Protein AF-A0A6N9P3G8-F1 (afdb_monomer_lite)

Foldseek 3Di:
DFFDADPVDDQVRDDADPVQWALAAPDQQFRWTWGDDDDGPVQPQFPTWTWTWDFALPVGIWIWIWTHHPNDIDTTTDDDQLVVVCVSVVVSLVDPHRNYDPVNNVVRVVRSVSNNVCRVCVVVVCVVLVPDDPVVNVVVVVVVVD

pLDDT: mean 91.04, std 8.67, range [47.94, 98.38]

Radius of gyration: 18.48 Å; chains: 1; bounding box: 42×39×52 Å

Structure (mmCIF, N/CA/C/O backbone):
data_AF-A0A6N9P3G8-F1
#
_entry.id   AF-A0A6N9P3G8-F1
#
loop_
_atom_site.group_PDB
_atom_site.id
_atom_site.type_symbol
_atom_site.label_atom_id
_atom_site.label_alt_id
_atom_site.label_comp_id
_atom_site.label_asym_id
_atom_site.label_entity_id
_atom_site.label_seq_id
_atom_site.pdbx_PDB_ins_code
_atom_site.Cartn_x
_atom_site.Cartn_y
_atom_site.Cartn_z
_atom_site.occupancy
_atom_site.B_iso_or_equiv
_atom_site.auth_seq_id
_atom_site.auth_comp_id
_atom_site.auth_asym_id
_atom_site.auth_atom_id
_atom_site.pdbx_PDB_model_num
ATOM 1 N N . MET A 1 1 ? 8.434 1.345 7.491 1.00 93.88 1 MET A N 1
ATOM 2 C CA . MET A 1 1 ? 7.351 2.177 6.905 1.00 93.88 1 MET A CA 1
ATOM 3 C C . MET A 1 1 ? 6.891 3.189 7.943 1.00 93.88 1 MET A C 1
ATOM 5 O O . MET A 1 1 ? 6.493 2.781 9.029 1.00 93.88 1 MET A O 1
ATOM 9 N N . ARG A 1 2 ? 6.963 4.487 7.646 1.00 95.81 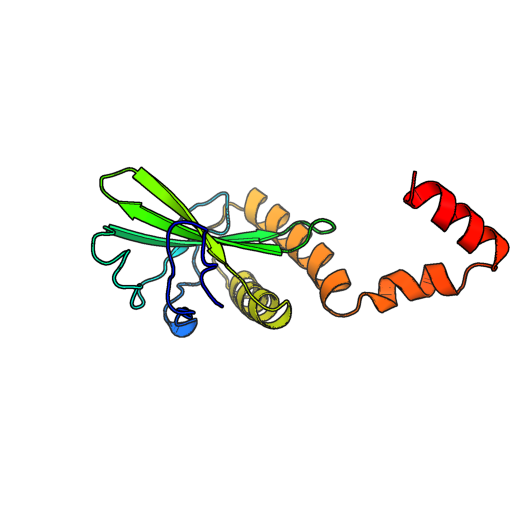2 ARG A N 1
ATOM 10 C CA . ARG A 1 2 ? 6.879 5.566 8.642 1.00 95.81 2 ARG A CA 1
ATOM 11 C C . ARG A 1 2 ? 5.798 6.581 8.296 1.00 95.81 2 ARG A C 1
ATOM 13 O O . ARG A 1 2 ? 5.634 6.920 7.128 1.00 95.81 2 ARG A O 1
ATOM 20 N N . ILE A 1 3 ? 5.078 7.088 9.292 1.00 94.00 3 ILE A N 1
ATOM 21 C CA . ILE A 1 3 ? 4.102 8.167 9.074 1.00 94.00 3 ILE A CA 1
ATOM 22 C C . ILE A 1 3 ? 4.852 9.480 8.822 1.00 94.00 3 ILE A C 1
ATOM 24 O O . ILE A 1 3 ? 5.773 9.830 9.559 1.00 94.00 3 ILE A O 1
ATOM 28 N N . VAL A 1 4 ? 4.454 10.211 7.780 1.00 93.12 4 VAL A N 1
ATOM 29 C CA . VAL A 1 4 ? 5.039 11.512 7.443 1.00 93.12 4 VAL A CA 1
ATOM 30 C C . VAL A 1 4 ? 4.482 12.587 8.371 1.00 93.12 4 VAL A C 1
ATOM 32 O O . VAL A 1 4 ? 3.265 12.740 8.512 1.00 93.12 4 VAL A O 1
ATOM 35 N N . ASN A 1 5 ? 5.381 13.356 8.981 1.00 90.25 5 ASN A N 1
ATOM 36 C CA . ASN A 1 5 ? 5.016 14.533 9.760 1.00 90.25 5 ASN A CA 1
ATOM 37 C C . ASN A 1 5 ? 4.372 15.599 8.869 1.00 90.25 5 ASN A C 1
ATOM 39 O O . ASN A 1 5 ? 4.679 15.732 7.687 1.00 90.25 5 ASN A O 1
ATOM 43 N N . SER A 1 6 ? 3.503 16.409 9.457 1.00 85.75 6 SER A N 1
ATOM 44 C CA . SER A 1 6 ? 2.921 17.575 8.794 1.00 85.75 6 SER A CA 1
ATOM 45 C C . SER A 1 6 ? 3.336 18.856 9.510 1.00 85.75 6 SER A C 1
ATOM 47 O O . SER A 1 6 ? 3.920 18.816 10.588 1.00 85.75 6 SER A O 1
ATOM 49 N N . LEU A 1 7 ? 2.979 20.010 8.943 1.00 86.06 7 LEU A N 1
ATOM 50 C CA . LEU A 1 7 ? 3.210 21.309 9.587 1.00 86.06 7 LEU A CA 1
ATOM 51 C C . LEU A 1 7 ? 2.492 21.460 10.940 1.00 86.06 7 LEU A C 1
ATOM 53 O O . LEU A 1 7 ? 2.828 22.357 11.704 1.00 86.06 7 LEU A O 1
ATOM 57 N N . VAL A 1 8 ? 1.488 20.620 11.215 1.00 85.44 8 VAL A N 1
ATOM 58 C CA . VAL A 1 8 ? 0.604 20.734 12.387 1.00 85.44 8 VAL A CA 1
ATOM 59 C C . VAL A 1 8 ? 0.656 19.524 13.319 1.00 85.44 8 VAL A C 1
ATOM 61 O O . VAL A 1 8 ? 0.161 19.602 14.437 1.00 85.44 8 VAL A O 1
ATOM 64 N N . GLU A 1 9 ? 1.242 18.410 12.880 1.00 87.88 9 GLU A N 1
ATOM 65 C CA . GLU A 1 9 ? 1.320 17.165 13.647 1.00 87.88 9 GLU A CA 1
ATOM 66 C C . GLU A 1 9 ? 2.670 16.489 13.416 1.00 87.88 9 GLU A C 1
ATOM 68 O O . GLU A 1 9 ? 3.038 16.193 12.274 1.00 87.88 9 GLU A O 1
ATOM 73 N N . ASP A 1 10 ? 3.367 16.226 14.517 1.00 90.56 10 ASP A N 1
ATOM 74 C CA . ASP A 1 10 ? 4.592 15.439 14.577 1.00 90.56 10 ASP A CA 1
ATOM 75 C C . ASP A 1 10 ? 4.272 14.073 15.191 1.00 90.56 10 ASP A C 1
ATOM 77 O O . ASP A 1 10 ? 3.715 13.994 16.287 1.00 90.56 10 ASP A O 1
ATOM 81 N N . PHE A 1 11 ? 4.610 13.004 14.474 1.00 90.38 11 PHE A N 1
ATOM 82 C CA . PHE A 1 11 ? 4.415 11.621 14.897 1.00 90.38 11 PHE A CA 1
ATOM 83 C C . PHE A 1 11 ? 5.687 11.002 15.489 1.00 90.38 11 PHE A C 1
ATOM 85 O O . PHE A 1 11 ? 5.748 9.790 15.666 1.00 90.38 11 PHE A O 1
ATOM 92 N N . GLY A 1 12 ? 6.728 11.795 15.758 1.00 88.31 12 GLY A N 1
ATOM 93 C CA . GLY A 1 12 ? 7.963 11.339 16.398 1.00 88.31 12 GLY A CA 1
ATOM 94 C C . GLY A 1 12 ? 8.728 10.296 15.583 1.00 88.31 12 GLY A C 1
ATOM 95 O O . GLY A 1 12 ? 9.476 9.502 16.142 1.00 88.31 12 GLY A O 1
ATOM 96 N N . GLY A 1 13 ? 8.505 10.255 14.266 1.00 88.44 13 GLY A N 1
ATOM 97 C CA . GLY A 1 13 ? 9.067 9.226 13.397 1.00 88.44 13 GLY A CA 1
ATOM 98 C C . GLY A 1 13 ? 8.458 7.835 13.594 1.00 88.44 13 GLY A C 1
ATOM 99 O O . GLY A 1 13 ? 9.140 6.856 13.317 1.00 88.44 13 GLY A O 1
ATOM 100 N N . PHE A 1 14 ? 7.203 7.747 14.048 1.00 92.88 14 PHE A N 1
ATOM 101 C CA . PHE A 1 14 ? 6.496 6.486 14.270 1.00 92.88 14 PHE A CA 1
ATOM 102 C C . PHE A 1 14 ? 6.577 5.534 13.065 1.00 92.88 14 PHE A C 1
ATOM 104 O O . PHE A 1 14 ? 6.098 5.848 11.966 1.00 92.88 14 PHE A O 1
ATOM 111 N N . GLU A 1 15 ? 7.140 4.350 13.302 1.00 94.38 15 GLU A N 1
ATOM 112 C CA . GLU A 1 15 ? 7.214 3.255 12.340 1.00 94.38 15 GLU A CA 1
ATOM 113 C C . GLU A 1 15 ? 6.103 2.239 12.605 1.00 94.38 15 GLU A C 1
ATOM 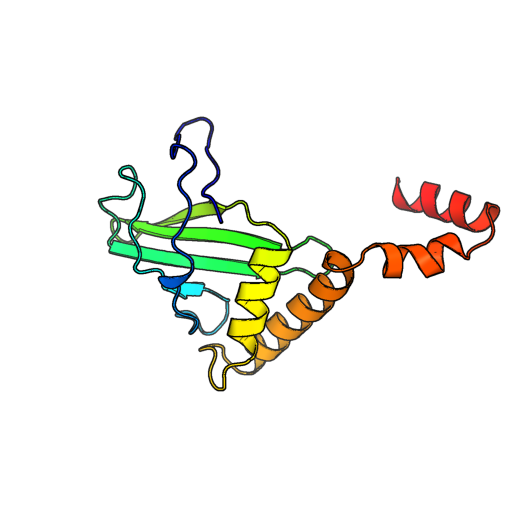115 O O . GLU A 1 15 ? 5.874 1.830 13.743 1.00 94.38 15 GLU A O 1
ATOM 120 N N . LEU A 1 16 ? 5.408 1.823 11.546 1.00 94.12 16 LEU A N 1
ATOM 121 C CA . LEU A 1 16 ? 4.422 0.753 11.651 1.00 94.12 16 LEU A CA 1
ATOM 122 C C . LEU A 1 16 ? 5.102 -0.597 11.869 1.00 94.12 16 LEU A C 1
ATOM 124 O O . LEU A 1 16 ? 6.074 -0.936 11.188 1.00 94.12 16 LEU A O 1
ATOM 128 N N . ASP A 1 17 ? 4.484 -1.415 12.719 1.00 95.50 17 ASP A N 1
ATOM 129 C CA . ASP A 1 17 ? 4.787 -2.839 12.795 1.00 95.50 17 ASP A CA 1
ATOM 130 C C . ASP A 1 17 ? 4.230 -3.552 11.558 1.00 95.50 17 ASP A C 1
ATOM 132 O O . ASP A 1 17 ? 3.041 -3.861 11.462 1.00 95.50 17 ASP A O 1
ATOM 136 N N . THR A 1 18 ? 5.100 -3.825 10.589 1.00 92.81 18 THR A N 1
ATOM 137 C CA . THR A 1 18 ? 4.701 -4.517 9.354 1.00 92.81 18 THR A CA 1
ATOM 138 C C . THR A 1 18 ? 4.110 -5.910 9.596 1.00 92.81 18 THR A C 1
ATOM 140 O O . THR A 1 18 ? 3.294 -6.356 8.792 1.00 92.81 18 THR A O 1
ATOM 143 N N . GLY A 1 19 ? 4.436 -6.569 10.716 1.00 95.31 19 GLY A N 1
ATOM 144 C CA . GLY A 1 19 ? 3.854 -7.858 11.097 1.00 95.31 19 GLY A CA 1
ATOM 145 C C . GLY A 1 19 ? 2.385 -7.768 11.521 1.00 95.31 19 GLY A C 1
ATOM 146 O O . GLY A 1 19 ? 1.677 -8.773 11.511 1.00 95.31 19 GLY A O 1
ATOM 147 N N . ALA A 1 20 ? 1.903 -6.568 11.846 1.00 97.31 20 ALA A N 1
ATOM 148 C CA . ALA A 1 20 ? 0.515 -6.315 12.214 1.00 97.31 20 ALA A CA 1
ATOM 149 C C . ALA A 1 20 ? -0.376 -5.907 11.022 1.00 97.31 20 ALA A C 1
ATOM 151 O O . ALA A 1 20 ? -1.545 -5.554 11.217 1.00 97.31 20 ALA A O 1
ATOM 152 N N . ILE A 1 21 ? 0.159 -5.941 9.794 1.00 97.81 21 ILE A N 1
ATOM 153 C CA . ILE A 1 21 ? -0.590 -5.705 8.555 1.00 97.81 21 ILE A CA 1
ATOM 154 C C . ILE A 1 21 ? -1.212 -7.024 8.093 1.00 97.81 21 ILE A C 1
ATOM 156 O O . ILE A 1 21 ? -0.519 -8.011 7.854 1.00 97.81 21 ILE A O 1
ATOM 160 N N . LYS A 1 22 ? -2.533 -7.042 7.913 1.00 97.75 22 LYS A N 1
ATOM 161 C CA . LYS A 1 22 ? -3.232 -8.181 7.314 1.00 97.75 22 LYS A CA 1
ATOM 162 C C . LYS A 1 22 ? -3.178 -8.076 5.798 1.00 97.75 22 LYS A C 1
ATOM 164 O O . LYS A 1 22 ? -3.642 -7.097 5.226 1.00 97.75 22 LYS A O 1
ATOM 169 N N . LEU A 1 23 ? -2.684 -9.122 5.146 1.00 97.50 23 LEU A N 1
ATOM 170 C CA . LEU A 1 23 ? -2.498 -9.153 3.695 1.00 97.50 23 LEU A CA 1
ATOM 171 C C . LEU A 1 23 ? -3.784 -9.479 2.907 1.00 97.50 23 LEU A C 1
ATOM 173 O O . LEU A 1 23 ? -3.719 -9.787 1.727 1.00 97.50 23 LEU A O 1
ATOM 177 N N . HIS A 1 24 ? -4.958 -9.378 3.523 1.00 98.06 24 HIS A N 1
ATOM 178 C CA . HIS A 1 24 ? -6.241 -9.499 2.834 1.00 98.06 24 HIS A CA 1
ATOM 179 C C . HIS A 1 24 ? -6.916 -8.134 2.830 1.00 98.06 24 HIS A C 1
ATOM 181 O O . HIS A 1 24 ? -7.133 -7.550 3.896 1.00 98.06 24 HIS A O 1
ATOM 187 N N . SER A 1 25 ? -7.250 -7.617 1.650 1.00 98.25 25 SER A N 1
ATOM 188 C CA . SER A 1 25 ? -7.847 -6.296 1.555 1.00 98.25 25 SER A CA 1
ATOM 189 C C . SER A 1 25 ? -9.251 -6.261 2.159 1.00 98.25 25 SER A C 1
ATOM 191 O O . SER A 1 25 ? -10.023 -7.209 2.043 1.00 98.25 25 SER A O 1
ATOM 193 N N . ALA A 1 26 ? -9.577 -5.163 2.836 1.00 97.50 26 ALA A N 1
ATOM 194 C CA . ALA A 1 26 ? -10.923 -4.878 3.323 1.00 97.50 26 ALA A CA 1
ATOM 195 C C . ALA A 1 26 ? -11.802 -4.165 2.280 1.00 97.50 26 ALA A C 1
ATOM 197 O O . ALA A 1 26 ? -12.981 -3.933 2.541 1.00 97.50 26 ALA A O 1
ATOM 198 N N . ASN A 1 27 ? -11.241 -3.797 1.126 1.00 97.06 27 ASN A N 1
ATOM 199 C CA . ASN A 1 27 ? -11.945 -3.178 0.009 1.00 97.06 27 ASN A CA 1
ATOM 200 C C . ASN A 1 27 ? -11.724 -4.055 -1.229 1.00 97.06 27 ASN A C 1
ATOM 202 O O . ASN A 1 27 ? -10.598 -4.453 -1.497 1.00 97.06 27 ASN A O 1
ATOM 206 N N . SER A 1 28 ? -12.781 -4.356 -1.984 1.00 97.75 28 SER A N 1
ATOM 207 C CA . SER A 1 28 ? -12.666 -5.219 -3.163 1.00 97.75 28 SER A CA 1
ATOM 208 C C . SER A 1 28 ? -12.062 -4.527 -4.390 1.00 97.75 28 SER A C 1
ATOM 210 O O . SER A 1 28 ? -11.762 -5.189 -5.383 1.00 97.75 28 SER A O 1
ATOM 212 N N . GLN A 1 29 ? -11.877 -3.205 -4.335 1.00 97.75 29 GLN A N 1
ATOM 213 C CA . GLN A 1 29 ? -11.462 -2.375 -5.468 1.00 97.75 29 GLN A CA 1
ATOM 214 C C . GLN A 1 29 ? -10.075 -1.753 -5.313 1.00 97.75 29 GLN A C 1
ATOM 216 O O . GLN A 1 29 ? -9.436 -1.444 -6.311 1.00 97.75 29 GLN A O 1
ATOM 221 N N . ASP A 1 30 ? -9.604 -1.598 -4.077 1.00 96.81 30 ASP A N 1
ATOM 222 C CA . ASP A 1 30 ? -8.339 -0.944 -3.750 1.00 96.81 30 ASP A CA 1
ATOM 223 C C . ASP A 1 30 ? -7.552 -1.800 -2.762 1.00 96.81 30 ASP A C 1
ATOM 225 O O . ASP A 1 30 ? -8.141 -2.412 -1.873 1.00 96.81 30 ASP A O 1
ATOM 229 N N . ILE A 1 31 ? -6.218 -1.751 -2.810 1.00 98.25 31 ILE A N 1
ATOM 230 C CA . ILE A 1 31 ? -5.373 -2.387 -1.789 1.00 98.25 31 ILE A CA 1
ATOM 231 C C . ILE A 1 31 ? -5.475 -1.597 -0.475 1.00 98.25 31 ILE A C 1
ATOM 233 O O . ILE A 1 31 ? -4.692 -0.688 -0.197 1.00 98.25 31 ILE A O 1
ATOM 237 N N . MET A 1 32 ? -6.464 -1.950 0.343 1.00 98.12 32 MET A N 1
ATOM 238 C CA . MET A 1 32 ? -6.710 -1.401 1.678 1.00 98.12 32 MET A CA 1
ATOM 239 C C . MET A 1 32 ? -6.512 -2.496 2.728 1.00 98.12 32 MET A C 1
ATOM 241 O O . MET A 1 32 ? -7.414 -3.291 2.990 1.00 98.12 32 MET A O 1
ATOM 245 N N . LEU A 1 33 ? -5.305 -2.583 3.282 1.00 98.38 33 LEU A N 1
ATOM 246 C CA . LEU A 1 33 ? -4.869 -3.668 4.162 1.00 98.38 33 LEU A CA 1
ATOM 247 C C . LEU A 1 33 ? -5.152 -3.317 5.628 1.00 98.38 33 LEU A C 1
ATOM 249 O O . LEU A 1 33 ? -4.614 -2.323 6.113 1.00 98.38 33 LEU A O 1
ATOM 253 N N . PRO A 1 34 ? -5.965 -4.087 6.369 1.00 98.12 34 PRO A N 1
ATOM 254 C CA . PRO A 1 34 ? -6.207 -3.819 7.783 1.00 98.12 34 PRO A CA 1
ATOM 255 C C . PRO A 1 34 ? -4.915 -3.821 8.603 1.00 98.12 34 PRO A C 1
ATOM 257 O O . PRO A 1 34 ? -4.081 -4.714 8.456 1.00 98.12 34 PRO A O 1
ATOM 260 N N . TYR A 1 35 ? -4.782 -2.859 9.512 1.00 97.81 35 TYR A N 1
ATOM 261 C CA . TYR A 1 35 ? -3.668 -2.758 10.449 1.00 97.81 35 TYR A CA 1
ATOM 262 C C . TYR A 1 35 ? -4.191 -2.834 11.883 1.00 97.81 35 TYR A C 1
ATOM 264 O O . TYR A 1 35 ? -5.072 -2.067 12.272 1.00 97.81 35 TYR A O 1
ATOM 272 N N . SER A 1 36 ? -3.651 -3.765 12.670 1.00 96.06 36 SER A N 1
ATOM 273 C CA . SER A 1 36 ? -4.046 -3.977 14.073 1.00 96.06 36 SER A CA 1
ATOM 274 C C . SER A 1 36 ? -2.921 -3.724 15.074 1.00 96.06 36 SER A C 1
ATOM 276 O O . SER A 1 36 ? -3.043 -4.102 16.237 1.00 96.06 36 SER A O 1
ATOM 278 N N . GLY A 1 37 ? -1.808 -3.145 14.624 1.00 95.25 37 GLY A N 1
ATOM 279 C CA . GLY A 1 37 ? -0.693 -2.799 15.496 1.00 95.25 37 GLY A CA 1
ATOM 280 C C . GLY A 1 37 ? -0.969 -1.528 16.292 1.00 95.25 37 GLY A C 1
ATOM 281 O O . GLY A 1 37 ? -1.981 -0.848 16.108 1.00 95.25 37 GLY A O 1
ATOM 282 N N . THR A 1 38 ? -0.032 -1.183 17.170 1.00 94.00 38 THR A N 1
ATOM 283 C CA . THR A 1 38 ? -0.084 0.074 17.921 1.00 94.00 38 THR A CA 1
ATOM 284 C C . THR A 1 38 ? -0.087 1.262 16.960 1.00 94.00 38 THR A C 1
ATOM 286 O O . THR A 1 38 ? 0.493 1.203 15.874 1.00 94.00 38 THR A O 1
ATOM 289 N N . LEU A 1 39 ? -0.746 2.344 17.363 1.00 94.69 39 LEU A N 1
ATOM 290 C CA . LEU A 1 39 ? -0.791 3.612 16.644 1.00 94.69 39 LEU A CA 1
ATOM 291 C C . LEU A 1 39 ? -0.173 4.717 17.507 1.00 94.69 39 LEU A C 1
ATOM 293 O O . LEU A 1 39 ? -0.138 4.579 18.733 1.00 94.69 39 LEU A O 1
ATOM 297 N N . PRO A 1 40 ? 0.306 5.814 16.897 1.00 92.94 40 PRO A N 1
ATOM 298 C CA . PRO A 1 40 ? 0.831 6.942 17.653 1.00 92.94 40 PRO A CA 1
ATOM 299 C C . PRO A 1 40 ? -0.267 7.559 18.536 1.00 92.94 40 PRO A C 1
ATOM 301 O O . PRO A 1 40 ? -1.456 7.484 18.217 1.00 92.94 40 PRO A O 1
ATOM 304 N N . GLU A 1 41 ? 0.119 8.187 19.647 1.00 90.38 41 GLU A N 1
ATOM 305 C CA . GLU A 1 41 ? -0.804 8.708 20.672 1.00 90.38 41 GLU A CA 1
ATOM 306 C C . GLU A 1 41 ? -1.859 9.672 20.098 1.00 90.38 41 GLU A C 1
ATOM 308 O O . GLU A 1 41 ? -3.034 9.633 20.474 1.00 90.38 41 GLU A O 1
ATOM 313 N N . GLN A 1 42 ? -1.467 10.460 19.095 1.00 89.31 42 GLN A N 1
ATOM 314 C CA . GLN A 1 42 ? -2.305 11.382 18.325 1.00 89.31 42 GLN A CA 1
ATOM 315 C C . GLN A 1 42 ? -3.498 10.675 17.650 1.00 89.31 42 GLN A C 1
ATOM 317 O O . GLN A 1 42 ? -4.504 11.311 17.317 1.00 89.31 42 GLN A O 1
ATOM 322 N N . MET A 1 43 ? -3.405 9.357 17.454 1.00 90.19 43 MET A N 1
ATOM 323 C CA . MET A 1 43 ? -4.414 8.480 16.857 1.00 90.19 43 MET A CA 1
ATOM 324 C C . MET A 1 43 ? -5.030 7.495 17.862 1.00 90.19 43 MET A C 1
ATOM 326 O O . MET A 1 43 ? -5.783 6.624 17.456 1.00 90.19 43 MET A O 1
ATOM 330 N N . SER A 1 44 ? -4.801 7.644 19.167 1.00 86.00 44 SER A N 1
ATOM 331 C CA . SER A 1 44 ? -5.326 6.729 20.202 1.00 86.00 44 SER A CA 1
ATOM 332 C C . SER A 1 44 ? -6.850 6.518 20.178 1.00 86.00 44 SER A C 1
ATOM 334 O O . SER A 1 44 ? -7.337 5.477 20.605 1.00 86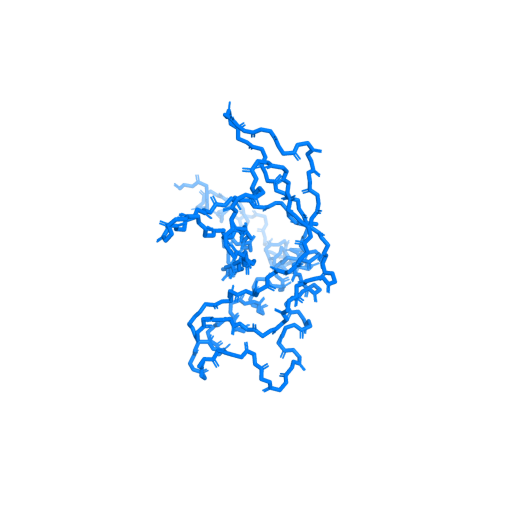.00 44 SER A O 1
ATOM 336 N N . SER A 1 45 ? -7.611 7.486 19.663 1.00 87.56 45 SER A N 1
ATOM 337 C CA . SER A 1 45 ? -9.078 7.447 19.577 1.00 87.56 45 SER A CA 1
ATOM 338 C C . SER A 1 45 ? -9.644 6.941 18.244 1.00 87.56 45 SER A C 1
ATOM 340 O O . SER A 1 45 ? -10.833 7.134 17.983 1.00 87.56 45 SER A O 1
ATOM 342 N N . VAL A 1 46 ? -8.823 6.367 17.358 1.00 91.56 46 VAL A N 1
ATOM 343 C CA . VAL A 1 46 ? -9.327 5.818 16.087 1.00 91.56 46 VAL A CA 1
ATOM 344 C C . VAL A 1 46 ? -10.026 4.474 16.312 1.00 91.56 46 VAL A C 1
ATOM 346 O O . VAL A 1 46 ? -9.615 3.686 17.159 1.00 91.56 46 VAL A O 1
ATOM 349 N N . SER A 1 47 ? -11.087 4.204 15.553 1.00 91.75 47 SER A N 1
ATOM 350 C CA . SER A 1 47 ? -11.841 2.943 15.612 1.00 91.75 47 SER A CA 1
ATOM 351 C C . SER A 1 47 ? -11.236 1.846 14.735 1.00 91.75 47 SER A C 1
ATOM 353 O O . SER A 1 47 ? -11.415 0.663 15.014 1.00 91.75 47 SER A O 1
ATOM 355 N N . SER A 1 48 ? -10.518 2.224 13.678 1.00 95.00 48 SER A N 1
ATOM 356 C CA . SER A 1 48 ? -9.854 1.295 12.763 1.00 95.00 48 SER A CA 1
ATOM 357 C C . SER A 1 48 ? -8.721 1.975 12.005 1.00 95.00 48 SER A C 1
ATOM 359 O O . SER A 1 48 ? -8.749 3.193 11.801 1.00 95.00 48 SER A O 1
ATOM 361 N N . ALA A 1 49 ? -7.762 1.178 11.537 1.00 96.94 49 ALA A N 1
ATOM 362 C CA . ALA A 1 49 ? -6.659 1.625 10.703 1.00 96.94 49 ALA A CA 1
ATOM 363 C C . ALA A 1 49 ? -6.410 0.653 9.548 1.00 96.94 49 ALA A C 1
ATOM 365 O O . ALA A 1 49 ? -6.527 -0.565 9.694 1.00 96.94 49 ALA A O 1
ATOM 366 N N . PHE A 1 50 ? -6.040 1.210 8.401 1.00 97.81 50 PHE A N 1
ATOM 367 C CA . PHE A 1 50 ? -5.734 0.476 7.186 1.00 97.81 50 PHE A CA 1
ATOM 368 C C . PHE A 1 50 ? -4.518 1.089 6.509 1.00 97.81 50 PHE A C 1
ATOM 370 O O . PHE A 1 50 ? -4.391 2.310 6.429 1.00 97.81 50 PHE A O 1
ATOM 377 N N . LEU A 1 51 ? -3.650 0.249 5.968 1.00 98.00 51 LEU A N 1
ATOM 378 C CA . LEU A 1 51 ? -2.630 0.664 5.029 1.00 98.00 51 LEU A CA 1
ATOM 379 C C . LEU A 1 51 ? -3.226 0.649 3.622 1.00 98.00 51 LEU A C 1
ATOM 381 O O . LEU A 1 51 ? -3.514 -0.413 3.074 1.00 98.00 51 LEU A O 1
ATOM 385 N N . GLN A 1 52 ? -3.419 1.828 3.042 1.00 98.06 52 GLN A N 1
ATOM 386 C CA . GLN A 1 52 ? -3.764 1.966 1.636 1.00 98.06 52 GLN A CA 1
ATOM 387 C C . GLN A 1 52 ? -2.485 2.006 0.803 1.00 98.06 52 GLN A C 1
ATOM 389 O O . GLN A 1 52 ? -1.596 2.820 1.067 1.00 98.06 52 GLN A O 1
ATOM 394 N N . VAL A 1 53 ? -2.421 1.158 -0.220 1.00 97.81 53 VAL A N 1
ATOM 395 C CA . VAL A 1 53 ? -1.340 1.142 -1.206 1.00 97.81 53 VAL A CA 1
ATOM 396 C C . VAL A 1 53 ? -1.927 1.507 -2.563 1.00 97.81 53 VAL A C 1
ATOM 398 O O . VAL A 1 53 ? -2.896 0.900 -3.004 1.00 97.81 53 VAL A O 1
ATOM 401 N N . ASN A 1 54 ? -1.350 2.507 -3.220 1.00 96.81 54 ASN A N 1
ATOM 402 C CA . ASN A 1 54 ? -1.683 2.866 -4.594 1.00 96.81 54 ASN A CA 1
ATOM 403 C C . ASN A 1 54 ? -0.400 2.818 -5.416 1.00 96.81 54 ASN A C 1
ATOM 405 O O . ASN A 1 54 ? 0.558 3.530 -5.107 1.00 96.81 54 ASN A O 1
ATOM 409 N N . VAL A 1 55 ? -0.368 1.964 -6.435 1.00 96.12 55 VAL A N 1
ATOM 410 C CA . VAL A 1 55 ? 0.791 1.840 -7.315 1.00 96.12 55 VAL A CA 1
ATOM 411 C C . VAL A 1 55 ? 0.429 2.315 -8.704 1.00 96.12 55 VAL A C 1
ATOM 413 O O . VAL A 1 55 ? -0.567 1.900 -9.285 1.00 96.12 55 VAL A O 1
ATOM 416 N N . GLN A 1 56 ? 1.294 3.149 -9.264 1.00 91.00 56 GLN A N 1
ATOM 417 C CA . GLN A 1 56 ? 1.210 3.582 -10.643 1.00 91.00 56 GLN A CA 1
ATOM 418 C C . GLN A 1 56 ? 2.553 3.330 -11.329 1.00 91.00 56 GLN A C 1
ATOM 420 O O . GLN A 1 56 ? 3.585 3.775 -10.817 1.00 91.00 56 GLN A O 1
ATOM 425 N N . PRO A 1 57 ? 2.576 2.677 -12.507 1.00 86.00 57 PRO A N 1
ATOM 426 C CA . PRO A 1 57 ? 3.817 2.273 -13.168 1.00 86.00 57 PRO A CA 1
ATOM 427 C C . PRO A 1 57 ? 4.867 3.380 -13.308 1.00 86.00 57 PRO A C 1
ATOM 429 O O . PRO A 1 57 ? 6.057 3.123 -13.152 1.00 86.00 57 PRO A O 1
ATOM 432 N N . ILE A 1 58 ? 4.419 4.607 -13.588 1.00 79.62 58 ILE A N 1
ATOM 433 C CA . ILE A 1 58 ? 5.293 5.757 -13.854 1.00 79.62 58 ILE A CA 1
ATOM 434 C C . ILE A 1 58 ? 5.339 6.723 -12.665 1.00 79.62 58 ILE A C 1
ATOM 436 O O . ILE A 1 58 ? 6.402 7.258 -12.366 1.00 79.62 58 ILE A O 1
ATOM 440 N N . GLN A 1 59 ? 4.213 6.952 -11.980 1.00 84.44 59 GLN A N 1
ATOM 441 C CA . GLN A 1 59 ? 4.151 7.934 -10.886 1.00 84.44 59 GLN A CA 1
ATOM 442 C C . GLN A 1 59 ? 4.729 7.402 -9.567 1.00 84.44 59 GLN A C 1
ATOM 444 O O . GLN A 1 59 ? 5.014 8.186 -8.666 1.00 84.44 59 GLN A O 1
ATOM 449 N N . GLY A 1 60 ? 4.952 6.089 -9.460 1.00 89.81 60 GLY A N 1
ATOM 450 C CA . GLY A 1 60 ? 5.523 5.460 -8.276 1.00 89.81 60 GLY A CA 1
ATOM 451 C C . GLY A 1 60 ? 4.486 4.724 -7.433 1.00 89.81 60 GLY A C 1
ATOM 452 O O . GLY A 1 60 ? 3.340 4.535 -7.838 1.00 89.81 60 GLY A O 1
ATOM 453 N N . ALA A 1 61 ? 4.907 4.301 -6.244 1.00 94.25 61 ALA A N 1
ATOM 454 C CA . ALA A 1 61 ? 4.034 3.699 -5.249 1.00 94.25 61 ALA A CA 1
ATOM 455 C C . ALA A 1 61 ? 3.831 4.669 -4.083 1.00 94.25 61 ALA A C 1
ATOM 457 O O . ALA A 1 61 ? 4.794 5.195 -3.525 1.00 94.25 61 ALA A O 1
ATOM 458 N N . MET A 1 62 ? 2.573 4.897 -3.722 1.00 95.12 62 MET A N 1
ATOM 459 C CA . MET A 1 62 ? 2.160 5.756 -2.622 1.00 95.12 62 MET A CA 1
ATOM 460 C C . MET A 1 62 ? 1.521 4.917 -1.524 1.00 95.12 62 MET A C 1
ATOM 462 O O . MET A 1 62 ? 0.664 4.073 -1.791 1.00 95.12 62 MET A O 1
ATOM 466 N N . LEU A 1 63 ? 1.930 5.170 -0.282 1.00 96.81 63 LEU A N 1
ATOM 467 C CA . LEU A 1 63 ? 1.347 4.548 0.899 1.00 96.81 63 LEU A CA 1
ATOM 468 C C . LEU A 1 63 ? 0.670 5.620 1.743 1.00 96.81 63 LEU A C 1
ATOM 470 O O . LEU A 1 63 ? 1.202 6.717 1.938 1.00 96.81 63 LEU A O 1
ATOM 474 N N . ALA A 1 64 ? -0.502 5.284 2.265 1.00 97.06 64 ALA A N 1
ATOM 475 C CA . ALA A 1 64 ? -1.199 6.112 3.228 1.00 97.06 64 ALA A CA 1
ATOM 476 C C . ALA A 1 64 ? -1.765 5.255 4.355 1.00 97.06 64 ALA A C 1
ATOM 478 O O . ALA A 1 64 ? -2.407 4.234 4.116 1.00 97.06 64 ALA A O 1
ATOM 479 N N . LEU A 1 65 ? -1.584 5.717 5.588 1.00 96.94 65 LEU A N 1
ATOM 480 C CA . LEU A 1 65 ? -2.332 5.205 6.721 1.00 96.94 65 LEU A CA 1
ATOM 481 C C . LEU A 1 65 ? -3.713 5.859 6.707 1.00 96.94 65 LEU A C 1
ATOM 483 O O . LEU A 1 65 ? -3.840 7.074 6.878 1.00 96.94 65 LEU A O 1
ATOM 487 N N . VAL A 1 66 ? -4.743 5.057 6.481 1.00 96.81 66 VAL A N 1
ATOM 488 C CA . VAL A 1 66 ? -6.143 5.469 6.530 1.00 96.81 66 VAL A CA 1
ATOM 489 C C . VAL A 1 66 ? -6.696 5.075 7.887 1.00 96.81 66 VAL A C 1
ATOM 491 O O . VAL A 1 66 ? -6.807 3.892 8.195 1.00 96.81 66 VAL A O 1
ATOM 494 N N . VAL A 1 67 ? -7.044 6.061 8.704 1.00 95.19 67 VAL A N 1
ATOM 495 C CA . VAL A 1 67 ? -7.653 5.838 10.018 1.00 95.19 67 VAL A CA 1
ATOM 496 C C . VAL A 1 67 ? -9.078 6.351 10.046 1.00 95.19 67 VAL A C 1
ATOM 498 O O . VAL A 1 67 ? -9.391 7.369 9.429 1.00 95.19 67 VAL A O 1
ATOM 501 N N . GLU A 1 68 ? -9.941 5.668 10.786 1.00 93.75 68 GLU A N 1
ATOM 502 C CA . GLU A 1 68 ? -11.313 6.109 11.012 1.00 93.75 68 GLU A CA 1
ATOM 503 C C . GLU A 1 68 ? -11.470 6.677 12.420 1.00 93.75 68 GLU A C 1
ATOM 505 O O . GLU A 1 68 ? -11.085 6.056 13.407 1.00 93.75 68 GLU A O 1
ATOM 510 N N . ARG A 1 69 ? -12.047 7.874 12.526 1.00 90.56 69 ARG A N 1
ATOM 511 C CA . ARG A 1 69 ? -12.406 8.507 13.797 1.00 90.56 69 ARG A CA 1
ATOM 512 C C . ARG A 1 69 ? -13.791 9.119 13.653 1.00 90.56 69 ARG A C 1
ATOM 514 O O . ARG A 1 69 ? -14.005 9.967 12.788 1.00 90.56 69 ARG A O 1
ATOM 521 N N . ASN A 1 70 ? -14.722 8.723 14.520 1.00 88.69 70 ASN A N 1
ATOM 522 C CA . ASN A 1 70 ? -16.102 9.227 14.538 1.00 88.69 70 ASN A CA 1
ATOM 523 C C . ASN A 1 70 ? -16.811 9.108 13.170 1.00 88.69 70 ASN A C 1
ATOM 525 O O . ASN A 1 70 ? -17.453 10.059 12.720 1.00 88.69 70 ASN A O 1
ATOM 529 N N . GLY A 1 71 ? -16.636 7.976 12.475 1.00 87.38 71 GLY A N 1
ATOM 530 C CA . GLY A 1 71 ? -17.226 7.723 11.153 1.00 87.38 71 GLY A CA 1
ATOM 531 C C . GLY A 1 71 ? -16.612 8.532 10.004 1.00 87.38 71 GLY A C 1
ATOM 532 O O . GLY A 1 71 ? -17.151 8.539 8.900 1.00 87.38 71 GLY A O 1
ATOM 533 N N . LYS A 1 72 ? -15.503 9.245 10.243 1.00 90.69 72 LYS A N 1
ATOM 534 C CA . LYS A 1 72 ? -14.751 9.975 9.214 1.00 90.69 72 LYS A CA 1
ATOM 535 C C . LYS A 1 72 ? -13.387 9.341 9.004 1.00 90.69 72 LYS A C 1
ATOM 537 O O . LYS A 1 72 ? -12.682 9.047 9.969 1.00 90.69 72 LYS A O 1
ATOM 542 N N . GLN A 1 73 ? -13.004 9.195 7.741 1.00 92.88 73 GLN A N 1
ATOM 543 C CA . GLN A 1 73 ? -11.681 8.715 7.367 1.00 92.88 73 GLN A CA 1
ATOM 544 C C . GLN A 1 73 ? -10.689 9.870 7.243 1.00 92.88 73 GLN A C 1
ATOM 546 O O . GLN A 1 73 ? -10.984 10.910 6.652 1.00 92.88 73 GLN A O 1
ATOM 551 N N . PHE A 1 74 ? -9.487 9.648 7.759 1.00 91.75 74 PHE A N 1
ATOM 552 C CA . PHE A 1 74 ? -8.344 10.540 7.639 1.00 91.75 74 PHE A CA 1
ATOM 553 C C . PHE A 1 74 ? -7.192 9.766 7.017 1.00 91.75 74 PHE A C 1
ATOM 555 O O . PHE A 1 74 ? -6.912 8.638 7.418 1.00 91.75 74 PHE A O 1
ATOM 562 N N . ARG A 1 75 ? -6.516 10.377 6.045 1.00 93.94 75 ARG A N 1
ATOM 563 C CA . ARG A 1 75 ? -5.359 9.780 5.378 1.00 93.94 75 ARG A CA 1
ATOM 564 C C . ARG A 1 75 ? -4.096 10.488 5.829 1.00 93.94 75 ARG A C 1
ATOM 566 O O . ARG A 1 75 ? -4.038 11.718 5.800 1.00 93.94 75 ARG A O 1
ATOM 573 N N . ARG A 1 76 ? -3.084 9.721 6.219 1.00 94.25 76 ARG A N 1
ATOM 574 C CA . ARG A 1 76 ? -1.747 10.229 6.523 1.00 94.25 76 ARG A CA 1
ATOM 575 C C . ARG A 1 76 ? -0.744 9.619 5.554 1.00 94.25 76 ARG A C 1
ATOM 577 O O . ARG A 1 76 ? -0.657 8.393 5.506 1.00 94.25 76 ARG A O 1
ATOM 584 N N . PRO A 1 77 ? -0.018 10.440 4.774 1.00 95.44 77 PRO A N 1
ATOM 585 C CA . PRO A 1 77 ? 1.029 9.939 3.900 1.00 95.44 77 PRO A CA 1
ATOM 586 C C . PRO A 1 77 ? 2.066 9.149 4.689 1.00 95.44 77 PRO A C 1
ATOM 588 O O . PRO A 1 77 ? 2.357 9.461 5.848 1.00 95.44 77 PRO A O 1
ATOM 591 N N . MET A 1 78 ? 2.622 8.134 4.044 1.00 95.88 78 MET A N 1
ATOM 592 C CA . MET A 1 78 ? 3.669 7.312 4.616 1.00 95.88 78 MET A CA 1
ATOM 593 C C . MET A 1 78 ? 4.902 7.292 3.727 1.00 95.88 78 MET A C 1
ATOM 595 O O . MET A 1 78 ? 4.812 7.255 2.503 1.00 95.88 78 MET A O 1
ATOM 599 N N . GLU A 1 79 ? 6.055 7.259 4.375 1.00 95.50 79 GLU A N 1
ATOM 600 C CA . GLU A 1 79 ? 7.336 6.981 3.753 1.00 95.50 79 GLU A CA 1
ATOM 601 C C . GLU A 1 79 ? 7.653 5.491 3.866 1.00 95.50 79 GLU A C 1
ATOM 603 O O . GLU A 1 79 ? 7.579 4.881 4.938 1.00 95.50 79 GLU A O 1
ATOM 608 N N . ALA A 1 80 ? 8.033 4.906 2.739 1.00 95.31 80 ALA A N 1
ATOM 609 C CA . ALA A 1 80 ? 8.543 3.553 2.652 1.00 95.31 80 ALA A CA 1
ATOM 610 C C . ALA A 1 80 ? 9.572 3.494 1.525 1.00 95.31 80 ALA A C 1
ATOM 612 O O . ALA A 1 80 ? 9.452 4.176 0.506 1.00 95.31 80 ALA A O 1
ATOM 613 N N . THR A 1 81 ? 10.592 2.672 1.707 1.00 93.88 81 THR A N 1
ATOM 614 C CA . THR A 1 81 ? 11.541 2.342 0.649 1.00 93.88 81 THR A CA 1
ATOM 615 C C . THR A 1 81 ? 10.863 1.478 -0.413 1.00 93.88 81 THR A C 1
ATOM 617 O O . THR A 1 81 ? 9.961 0.694 -0.112 1.00 93.88 81 THR A O 1
ATOM 620 N N . ASN A 1 82 ? 11.350 1.537 -1.656 1.00 93.44 82 ASN A N 1
ATOM 621 C CA . ASN A 1 82 ? 10.865 0.650 -2.721 1.00 93.44 82 ASN A CA 1
ATOM 622 C C . ASN A 1 82 ? 10.913 -0.828 -2.301 1.00 93.44 82 ASN A C 1
ATOM 624 O O . ASN A 1 82 ? 9.992 -1.577 -2.610 1.00 93.44 82 ASN A O 1
ATOM 628 N N . GLN A 1 83 ? 11.953 -1.237 -1.565 1.00 93.88 83 GLN A N 1
ATOM 629 C CA . GLN A 1 83 ? 12.107 -2.613 -1.098 1.00 93.88 83 GLN A CA 1
ATOM 630 C C . GLN A 1 83 ? 11.023 -3.014 -0.090 1.00 93.88 83 GLN A C 1
ATOM 632 O O . GLN A 1 83 ? 10.511 -4.129 -0.172 1.00 93.88 83 GLN A O 1
ATOM 637 N N . GLU A 1 84 ? 10.643 -2.134 0.839 1.00 95.81 84 GLU A N 1
ATOM 638 C CA . GLU A 1 84 ? 9.553 -2.405 1.787 1.00 95.81 84 GLU A CA 1
ATOM 639 C C . GLU A 1 84 ? 8.215 -2.579 1.060 1.00 95.81 84 GLU A C 1
ATOM 641 O O . GLU A 1 84 ? 7.480 -3.525 1.338 1.00 95.81 84 GLU A O 1
ATOM 646 N N . ILE A 1 85 ? 7.926 -1.709 0.089 1.00 96.75 85 ILE A N 1
ATOM 647 C CA . ILE A 1 85 ? 6.689 -1.767 -0.702 1.00 96.75 85 ILE A CA 1
ATOM 648 C C . ILE A 1 85 ? 6.657 -3.035 -1.562 1.00 96.75 85 ILE A C 1
ATOM 650 O O . ILE A 1 85 ? 5.649 -3.736 -1.584 1.00 96.75 85 ILE A O 1
ATOM 654 N N . MET A 1 86 ? 7.763 -3.366 -2.238 1.00 96.31 86 MET A N 1
ATOM 655 C CA . MET A 1 86 ? 7.875 -4.605 -3.015 1.00 96.31 86 MET A CA 1
ATOM 656 C C . MET A 1 86 ? 7.710 -5.837 -2.138 1.00 96.31 86 MET A C 1
ATOM 658 O O . MET A 1 86 ? 7.012 -6.757 -2.530 1.00 96.31 86 MET A O 1
ATOM 662 N N . THR A 1 87 ? 8.314 -5.858 -0.949 1.00 96.75 87 THR A N 1
ATOM 663 C CA . THR A 1 87 ? 8.196 -7.004 -0.037 1.00 96.75 87 THR A CA 1
ATOM 664 C C . THR A 1 87 ? 6.745 -7.204 0.398 1.00 96.75 87 THR A C 1
ATOM 666 O O . THR A 1 87 ? 6.249 -8.327 0.361 1.00 96.75 87 THR A O 1
ATOM 669 N N . LEU A 1 88 ? 6.046 -6.117 0.743 1.00 97.75 88 LEU A N 1
ATOM 670 C CA . LEU A 1 88 ? 4.624 -6.153 1.087 1.00 97.75 88 LEU A CA 1
ATOM 671 C C . LEU A 1 88 ? 3.771 -6.662 -0.083 1.00 97.75 88 LEU A C 1
ATOM 673 O O . LEU A 1 88 ? 2.940 -7.547 0.102 1.00 97.75 88 LEU A O 1
ATOM 677 N N . LEU A 1 89 ? 3.974 -6.116 -1.285 1.00 97.88 89 LEU A N 1
ATOM 678 C CA . LEU A 1 89 ? 3.161 -6.452 -2.455 1.00 97.88 89 LEU A CA 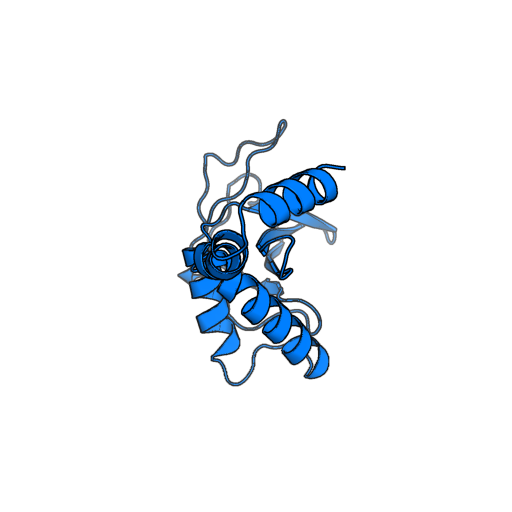1
ATOM 679 C C . LEU A 1 89 ? 3.489 -7.832 -3.039 1.00 97.88 89 LEU A C 1
ATOM 681 O O . LEU A 1 89 ? 2.577 -8.529 -3.475 1.00 97.88 89 LEU A O 1
ATOM 685 N N . ASP A 1 90 ? 4.750 -8.269 -2.988 1.00 97.50 90 ASP A N 1
ATOM 686 C CA . ASP A 1 90 ? 5.143 -9.639 -3.336 1.00 97.50 90 ASP A CA 1
ATOM 687 C C . ASP A 1 90 ? 4.429 -10.642 -2.418 1.00 97.50 90 ASP A C 1
ATOM 689 O O . ASP A 1 90 ? 3.887 -11.632 -2.903 1.00 97.50 90 ASP A O 1
ATOM 693 N N . GLN A 1 91 ? 4.362 -10.377 -1.108 1.00 97.56 91 GLN A N 1
ATOM 694 C CA . GLN A 1 91 ? 3.599 -11.220 -0.182 1.00 97.56 91 GLN A CA 1
ATOM 695 C C . GLN A 1 91 ? 2.093 -11.141 -0.453 1.00 97.56 91 GLN A C 1
ATOM 697 O O . GLN A 1 91 ? 1.436 -12.178 -0.502 1.00 97.56 91 GLN A O 1
ATOM 702 N N . PHE A 1 92 ? 1.561 -9.935 -0.673 1.00 98.12 92 PHE A N 1
ATOM 703 C CA . PHE A 1 92 ? 0.145 -9.704 -0.948 1.00 98.12 92 PHE A CA 1
ATOM 704 C C . PHE A 1 92 ? -0.340 -10.499 -2.168 1.00 98.12 92 PHE A C 1
ATOM 706 O O . PHE A 1 92 ? -1.284 -11.279 -2.065 1.00 98.12 92 PHE A O 1
ATOM 713 N N . PHE A 1 93 ? 0.333 -10.361 -3.311 1.00 97.81 93 PHE A N 1
ATOM 714 C CA . PHE A 1 93 ? -0.084 -10.998 -4.561 1.00 97.81 93 PHE A CA 1
ATOM 715 C C . PHE A 1 93 ? 0.277 -12.485 -4.668 1.00 97.81 93 PHE A C 1
ATOM 717 O O . PHE A 1 93 ? -0.225 -13.152 -5.568 1.00 97.81 93 PHE A O 1
ATOM 724 N N . ASN A 1 94 ? 1.116 -13.019 -3.773 1.00 96.81 94 ASN A N 1
ATOM 725 C CA . ASN A 1 94 ? 1.442 -14.450 -3.728 1.00 96.81 94 ASN A CA 1
ATOM 726 C C . ASN A 1 94 ? 0.397 -15.290 -2.961 1.00 96.81 94 ASN A C 1
ATOM 728 O O . ASN A 1 94 ? 0.549 -16.503 -2.814 1.00 96.81 94 ASN A O 1
ATOM 732 N N . GLN A 1 95 ? -0.656 -14.661 -2.442 1.00 94.31 95 GLN A N 1
ATOM 733 C CA . GLN A 1 95 ? -1.762 -15.345 -1.772 1.00 94.31 95 GLN A CA 1
ATOM 734 C C . GLN A 1 95 ? -2.783 -15.892 -2.774 1.00 94.31 95 GLN A C 1
ATOM 736 O O . GLN A 1 95 ? -2.886 -15.418 -3.902 1.00 94.31 95 GLN A O 1
ATOM 741 N N . GLN A 1 96 ? -3.575 -16.876 -2.337 1.00 91.81 96 GLN A N 1
ATOM 742 C CA . GLN A 1 96 ? -4.695 -17.397 -3.131 1.00 91.81 96 GLN A CA 1
ATOM 743 C C . GLN A 1 96 ? -5.878 -16.426 -3.186 1.00 91.81 96 GLN A C 1
ATOM 745 O O . GLN A 1 96 ? -6.558 -16.357 -4.205 1.00 91.81 96 GLN A O 1
ATOM 750 N N . ASP A 1 97 ? -6.111 -15.692 -2.096 1.00 96.69 97 ASP A N 1
ATOM 751 C CA . ASP A 1 97 ? -7.192 -14.723 -1.964 1.00 96.69 97 ASP A CA 1
ATOM 752 C C . ASP A 1 97 ? -6.639 -13.418 -1.386 1.00 96.69 97 ASP A C 1
ATOM 754 O O . ASP A 1 97 ? -6.050 -13.398 -0.303 1.00 96.69 97 ASP A O 1
ATOM 758 N N . THR A 1 98 ? -6.791 -12.339 -2.147 1.00 97.81 98 THR A N 1
ATOM 759 C CA . THR A 1 98 ? -6.313 -10.99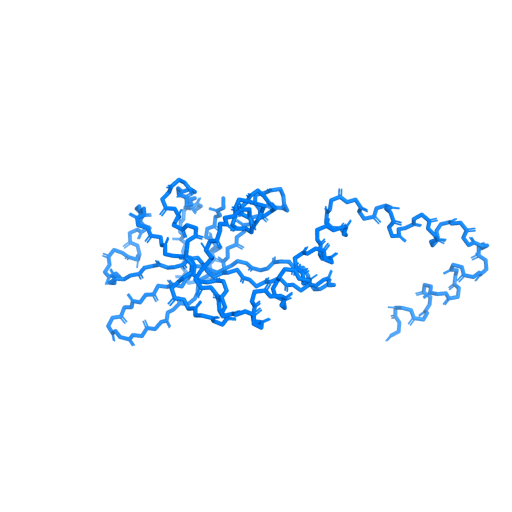7 -1.802 1.00 97.81 98 THR A CA 1
ATOM 760 C C . THR A 1 98 ? -7.427 -10.102 -1.265 1.00 97.81 98 THR A C 1
ATOM 762 O O . THR A 1 98 ? -7.144 -8.988 -0.819 1.00 97.81 98 THR A O 1
ATOM 765 N N . GLY A 1 99 ? -8.685 -10.551 -1.322 1.00 98.00 99 GLY A N 1
ATOM 766 C CA . GLY A 1 99 ? -9.868 -9.740 -1.044 1.00 98.00 99 GLY A CA 1
ATOM 767 C C . GLY A 1 99 ? -10.278 -8.786 -2.171 1.00 98.00 99 GLY A C 1
ATOM 768 O O . GLY A 1 99 ? -11.289 -8.105 -2.024 1.00 98.00 99 GLY A O 1
ATOM 769 N N . LEU A 1 100 ? -9.529 -8.722 -3.280 1.00 98.38 100 LEU A N 1
ATOM 770 C CA . LEU A 1 100 ? -9.878 -7.912 -4.452 1.00 98.38 100 LEU A CA 1
ATOM 771 C C . LEU A 1 100 ? -10.797 -8.678 -5.408 1.00 98.38 100 LEU A C 1
ATOM 773 O O . LEU A 1 100 ? -10.589 -9.864 -5.673 1.00 98.38 100 LEU A O 1
ATOM 777 N N . ASP A 1 101 ? -11.747 -7.972 -6.020 1.00 98.12 101 ASP A N 1
ATOM 778 C CA . ASP A 1 101 ? -12.512 -8.514 -7.142 1.00 98.12 101 ASP A CA 1
ATOM 779 C C . ASP A 1 101 ? -11.576 -8.793 -8.327 1.00 98.12 101 ASP A C 1
ATOM 781 O O . ASP A 1 101 ? -10.595 -8.083 -8.552 1.00 98.12 101 ASP A O 1
ATOM 785 N N . THR A 1 102 ? -11.901 -9.795 -9.148 1.00 97.38 102 THR A N 1
ATOM 786 C CA . THR A 1 102 ? -11.016 -10.299 -10.217 1.00 97.38 102 THR A CA 1
ATOM 787 C C . THR A 1 102 ? -10.488 -9.211 -11.159 1.00 97.38 102 THR A C 1
ATOM 789 O O . THR A 1 102 ? -9.318 -9.239 -11.539 1.00 97.38 102 THR A O 1
ATOM 792 N N . TYR A 1 103 ? -11.335 -8.247 -11.533 1.00 97.81 103 TYR A N 1
ATOM 793 C CA . TYR A 1 103 ? -10.924 -7.126 -12.380 1.00 97.81 103 TYR A CA 1
ATOM 794 C C . TYR A 1 103 ? -9.859 -6.260 -11.691 1.00 97.81 103 TYR A C 1
ATOM 796 O O . TYR A 1 103 ? -8.806 -5.994 -12.273 1.00 97.81 103 TYR A O 1
ATOM 804 N N . TRP A 1 104 ? -10.116 -5.858 -10.444 1.00 97.94 104 TRP A N 1
ATOM 805 C CA . TRP A 1 104 ? -9.227 -4.996 -9.668 1.00 97.94 104 TRP A CA 1
ATOM 806 C C . TRP A 1 104 ? -7.933 -5.705 -9.289 1.00 97.94 104 TRP A C 1
ATOM 808 O O . TRP A 1 104 ? -6.870 -5.101 -9.369 1.00 97.94 104 TRP A O 1
ATOM 818 N N . LEU A 1 105 ? -7.988 -7.008 -9.002 1.00 97.94 105 LEU A N 1
ATOM 819 C CA . LEU A 1 105 ? -6.796 -7.831 -8.821 1.00 97.94 105 LEU A CA 1
ATOM 820 C C . LEU A 1 105 ? -5.872 -7.757 -10.042 1.00 97.94 105 LEU A C 1
ATOM 822 O O . LEU A 1 105 ? -4.683 -7.483 -9.893 1.00 97.94 105 LEU A O 1
ATOM 826 N N . GLY A 1 106 ? -6.413 -7.965 -11.247 1.00 97.50 106 GLY A N 1
ATOM 827 C CA . GLY A 1 106 ? -5.630 -7.885 -12.481 1.00 97.50 106 GLY A CA 1
ATOM 828 C C . GLY A 1 106 ? -5.073 -6.482 -12.738 1.00 97.50 106 GLY A C 1
ATOM 829 O O . GLY A 1 106 ? -3.911 -6.339 -13.120 1.00 97.50 106 GLY A O 1
ATOM 830 N N . PHE A 1 107 ? -5.881 -5.448 -12.490 1.00 97.25 107 PHE A N 1
ATOM 831 C CA . PHE A 1 107 ? -5.477 -4.048 -12.627 1.00 97.25 107 PHE A CA 1
ATOM 832 C C . PHE A 1 107 ? -4.321 -3.681 -11.679 1.00 97.25 107 PHE A C 1
ATOM 834 O O . PHE A 1 107 ? -3.283 -3.190 -12.127 1.00 97.25 107 PHE A O 1
ATOM 841 N N . GLU A 1 108 ? -4.460 -3.981 -10.387 1.00 97.69 108 GLU A N 1
ATOM 842 C CA . GLU A 1 108 ? -3.453 -3.685 -9.367 1.00 97.69 108 GLU A CA 1
ATOM 843 C C . GLU A 1 108 ? -2.169 -4.503 -9.570 1.00 97.69 108 GLU A C 1
ATOM 845 O O . GLU A 1 108 ? -1.066 -3.962 -9.466 1.00 97.69 108 GLU A O 1
ATOM 850 N N . GLN A 1 109 ? -2.280 -5.784 -9.947 1.00 96.88 109 GLN A N 1
ATOM 851 C CA . GLN A 1 109 ? -1.116 -6.608 -10.297 1.00 96.88 109 GLN A CA 1
ATOM 852 C C . GLN A 1 109 ? -0.351 -6.035 -11.491 1.00 96.88 109 GLN A C 1
ATOM 854 O O . GLN A 1 109 ? 0.878 -5.958 -11.448 1.00 96.88 109 GLN A O 1
ATOM 859 N N . ALA A 1 110 ? -1.048 -5.605 -12.547 1.00 96.12 110 ALA A N 1
ATOM 860 C CA . ALA A 1 110 ? -0.409 -5.019 -13.721 1.00 96.12 110 ALA A CA 1
ATOM 861 C C . ALA A 1 110 ? 0.336 -3.721 -13.369 1.00 96.12 110 ALA A C 1
ATOM 863 O O . ALA A 1 110 ? 1.494 -3.543 -13.767 1.00 96.12 110 ALA A O 1
ATOM 864 N N . ASN A 1 111 ? -0.288 -2.850 -12.570 1.00 96.69 111 ASN A N 1
ATOM 865 C CA . ASN A 1 111 ? 0.340 -1.620 -12.094 1.00 96.69 111 ASN A CA 1
ATOM 866 C C . ASN A 1 111 ? 1.572 -1.905 -11.233 1.00 96.69 111 ASN A C 1
ATOM 868 O O . ASN A 1 111 ? 2.637 -1.320 -11.460 1.00 96.69 111 ASN A O 1
ATOM 872 N N . TYR A 1 112 ? 1.450 -2.844 -10.292 1.00 97.00 112 TYR A N 1
ATOM 873 C CA . TYR A 1 112 ? 2.554 -3.280 -9.450 1.00 97.00 112 TYR A CA 1
ATOM 874 C C . TYR A 1 112 ? 3.717 -3.837 -10.270 1.00 97.00 112 TYR A C 1
ATOM 876 O O . TYR A 1 112 ? 4.855 -3.409 -10.086 1.00 97.00 112 TYR A O 1
ATOM 884 N N . MET A 1 113 ? 3.454 -4.747 -11.209 1.00 94.31 113 MET A N 1
ATOM 885 C CA . MET A 1 113 ? 4.491 -5.333 -12.059 1.00 94.31 113 MET A CA 1
ATOM 886 C C . MET A 1 113 ? 5.200 -4.276 -12.909 1.00 94.31 113 MET A C 1
ATOM 888 O O . MET A 1 113 ? 6.429 -4.310 -13.013 1.00 94.31 113 MET A O 1
ATOM 892 N N . GLY A 1 114 ? 4.449 -3.329 -13.481 1.00 91.75 114 GLY A N 1
ATOM 893 C CA . GLY A 1 114 ? 5.006 -2.213 -14.243 1.00 91.75 114 GLY A CA 1
ATOM 894 C C . GLY A 1 114 ? 5.934 -1.353 -13.389 1.00 91.75 114 GLY A C 1
ATOM 895 O O . GLY A 1 114 ? 7.099 -1.163 -13.736 1.00 91.75 114 GLY A O 1
ATOM 896 N N . TRP A 1 115 ? 5.454 -0.905 -12.228 1.00 93.81 115 TRP A N 1
ATOM 897 C CA . TRP A 1 115 ? 6.248 -0.106 -11.295 1.00 93.81 115 TRP A CA 1
ATOM 898 C C . TRP A 1 115 ? 7.478 -0.862 -10.776 1.00 93.81 115 TRP A C 1
ATOM 900 O O . TRP A 1 115 ? 8.582 -0.318 -10.773 1.00 93.81 115 TRP A O 1
ATOM 910 N N . ARG A 1 116 ? 7.325 -2.133 -10.384 1.00 92.94 116 ARG A N 1
ATOM 911 C CA . ARG A 1 116 ? 8.397 -2.959 -9.809 1.00 92.94 116 ARG A CA 1
ATOM 912 C C . ARG A 1 116 ? 9.596 -3.073 -10.745 1.00 92.94 116 ARG A C 1
ATOM 914 O O . ARG A 1 116 ? 10.730 -3.026 -10.279 1.00 92.94 116 ARG A O 1
ATOM 921 N N . GLN A 1 117 ? 9.373 -3.191 -12.055 1.00 87.19 117 GLN A N 1
ATOM 922 C CA . GLN A 1 117 ? 10.462 -3.231 -13.039 1.00 87.19 117 GLN A CA 1
ATOM 923 C C . GLN A 1 117 ? 11.300 -1.948 -13.030 1.00 87.19 117 GLN A C 1
ATOM 925 O O . GLN A 1 117 ? 12.528 -2.018 -13.095 1.00 87.19 117 GLN A O 1
ATOM 930 N N . VAL A 1 118 ? 10.640 -0.794 -12.918 1.00 84.50 118 VAL A N 1
ATOM 931 C CA . VAL A 1 118 ? 11.287 0.523 -12.852 1.00 84.50 118 VAL A CA 1
ATOM 932 C C . VAL A 1 118 ? 11.998 0.716 -11.518 1.00 84.50 118 VAL A C 1
ATOM 934 O O . VAL A 1 118 ? 13.152 1.137 -11.474 1.00 84.50 118 VAL A O 1
ATOM 937 N N . ALA A 1 119 ? 11.313 0.382 -10.428 1.00 86.19 119 ALA A N 1
ATOM 938 C CA . ALA A 1 119 ? 11.781 0.609 -9.073 1.00 86.19 119 ALA A CA 1
ATOM 939 C C . ALA A 1 119 ? 12.928 -0.331 -8.664 1.00 86.19 119 ALA A C 1
ATOM 941 O O . ALA A 1 119 ? 13.768 0.073 -7.860 1.00 86.19 119 ALA A O 1
ATOM 942 N N . ALA A 1 120 ? 12.984 -1.554 -9.207 1.00 83.00 120 ALA A N 1
ATOM 943 C CA . ALA A 1 120 ? 14.049 -2.516 -8.915 1.00 83.00 120 ALA A CA 1
ATOM 944 C C . ALA A 1 120 ? 15.353 -2.184 -9.652 1.00 83.00 120 ALA A C 1
ATOM 946 O O . ALA A 1 120 ? 16.439 -2.368 -9.105 1.00 83.00 120 ALA A O 1
ATOM 947 N N . ASP A 1 121 ? 15.263 -1.703 -10.894 1.00 77.81 121 ASP A N 1
ATOM 948 C CA . ASP A 1 121 ? 16.438 -1.316 -11.669 1.00 77.81 121 ASP A CA 1
ATOM 949 C C . ASP A 1 121 ? 16.077 -0.303 -12.763 1.00 77.81 121 ASP A C 1
ATOM 951 O O . ASP A 1 121 ? 15.905 -0.650 -13.935 1.00 77.81 121 ASP A O 1
ATOM 955 N N . TYR A 1 122 ? 16.032 0.981 -12.398 1.00 69.94 122 TYR A N 1
ATOM 956 C CA . TYR A 1 122 ? 15.795 2.072 -13.350 1.00 69.94 122 TYR A CA 1
ATOM 957 C C . TYR A 1 122 ? 16.816 2.073 -14.501 1.00 69.94 122 TYR A C 1
ATOM 959 O O . TYR A 1 122 ? 16.537 2.571 -15.594 1.00 69.94 122 TYR A O 1
ATOM 967 N N . ARG A 1 123 ? 18.000 1.468 -14.305 1.00 66.25 123 ARG A N 1
ATOM 968 C CA . ARG A 1 123 ? 19.028 1.370 -15.345 1.00 66.25 123 ARG A CA 1
ATOM 969 C C . ARG A 1 123 ? 18.597 0.444 -16.476 1.00 66.25 123 ARG A C 1
ATOM 971 O O . ARG A 1 123 ? 19.118 0.590 -17.577 1.00 66.25 123 ARG A O 1
ATOM 978 N N . ARG A 1 124 ? 17.627 -0.456 -16.266 1.00 66.75 124 ARG A N 1
ATOM 979 C CA . ARG A 1 124 ? 17.002 -1.232 -17.353 1.00 66.75 124 ARG A CA 1
ATOM 980 C C . ARG A 1 124 ? 16.242 -0.343 -18.325 1.00 66.75 124 ARG A C 1
ATOM 982 O O . ARG A 1 124 ? 16.312 -0.601 -19.520 1.00 66.75 124 ARG A O 1
ATOM 989 N N . LEU A 1 125 ? 15.592 0.715 -17.840 1.00 67.38 125 LEU A N 1
ATOM 990 C CA . LEU A 1 125 ? 14.958 1.720 -18.698 1.00 67.38 125 LEU A CA 1
ATOM 991 C C . LEU A 1 125 ? 15.978 2.677 -19.314 1.00 67.38 125 LEU A C 1
ATOM 993 O O . LEU A 1 125 ? 15.805 3.124 -20.446 1.00 67.38 125 LEU A O 1
ATOM 997 N N . LEU A 1 126 ? 17.066 2.968 -18.597 1.00 68.81 126 LEU A N 1
ATOM 998 C CA . LEU A 1 126 ? 18.135 3.798 -19.143 1.00 68.81 126 LEU A CA 1
ATOM 999 C C . LEU A 1 126 ? 18.992 3.064 -20.168 1.00 68.81 126 LEU A C 1
ATOM 1001 O O . LEU A 1 126 ? 19.573 3.720 -21.014 1.00 68.81 126 LEU A O 1
ATOM 1005 N N . LYS A 1 127 ? 19.096 1.733 -20.136 1.00 73.56 127 LYS A N 1
ATOM 1006 C CA . LYS A 1 127 ? 19.965 0.973 -21.049 1.00 73.56 127 LYS A CA 1
ATOM 1007 C C . LYS A 1 127 ? 19.634 1.224 -22.528 1.00 73.56 127 LYS A C 1
ATOM 1009 O O . LYS A 1 127 ? 20.559 1.562 -23.263 1.00 73.56 127 LYS A O 1
ATOM 1014 N N . PRO A 1 128 ? 18.363 1.126 -22.967 1.00 75.12 128 PRO A N 1
ATOM 1015 C CA . PRO A 1 128 ? 17.966 1.490 -24.325 1.00 75.12 128 PRO A CA 1
ATOM 1016 C C . PRO A 1 128 ? 18.260 2.960 -24.630 1.00 75.12 128 PRO A C 1
ATOM 1018 O O . PRO A 1 128 ? 18.877 3.257 -25.643 1.00 75.12 128 PRO A O 1
ATOM 1021 N N . LEU A 1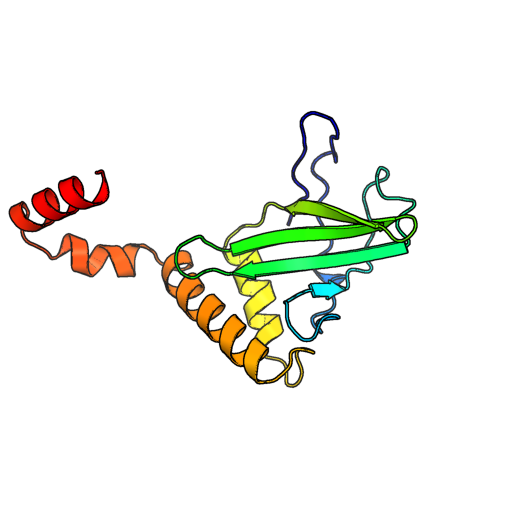 129 ? 17.906 3.867 -23.712 1.00 73.94 129 LEU A N 1
ATOM 1022 C CA . LEU A 1 129 ? 18.165 5.308 -23.832 1.00 73.94 129 LEU A CA 1
ATOM 1023 C C . LEU A 1 129 ? 19.659 5.626 -23.983 1.00 73.94 129 LEU A C 1
ATOM 1025 O O . LEU A 1 129 ? 20.039 6.466 -24.788 1.00 73.94 129 LEU A O 1
ATOM 1029 N N . MET A 1 130 ? 20.519 4.938 -23.237 1.00 76.44 130 MET A N 1
ATOM 1030 C CA . MET A 1 130 ? 21.968 5.110 -23.249 1.00 76.44 130 MET A CA 1
ATOM 1031 C C . MET A 1 130 ? 22.625 4.465 -24.469 1.00 76.44 130 MET A C 1
ATOM 1033 O O . MET A 1 130 ? 23.712 4.905 -24.840 1.00 76.44 130 MET A O 1
ATOM 1037 N N . ALA A 1 131 ? 21.975 3.475 -25.087 1.00 83.62 131 ALA A N 1
ATOM 1038 C CA . ALA A 1 131 ? 22.405 2.857 -26.337 1.00 83.62 131 ALA A CA 1
ATOM 1039 C C . ALA A 1 131 ? 22.101 3.723 -27.573 1.00 83.62 131 ALA A C 1
ATOM 1041 O O . ALA A 1 131 ? 22.671 3.474 -28.634 1.00 83.62 131 ALA A O 1
ATOM 1042 N N . LEU A 1 132 ? 21.245 4.745 -27.448 1.00 85.62 132 LEU A N 1
ATOM 1043 C CA . LEU A 1 132 ? 20.976 5.685 -28.534 1.00 85.62 132 LEU A CA 1
ATOM 1044 C C . LEU A 1 132 ? 22.206 6.564 -28.838 1.00 85.62 132 LEU A C 1
ATOM 1046 O O . LEU A 1 132 ? 22.938 6.954 -27.915 1.00 85.62 132 LEU A O 1
ATOM 1050 N N . PRO A 1 133 ? 22.413 6.955 -30.110 1.00 91.94 133 PRO A N 1
ATOM 1051 C CA . PRO A 1 133 ? 23.395 7.965 -30.485 1.00 91.94 133 PRO A CA 1
ATOM 1052 C C . PRO A 1 133 ? 23.240 9.259 -29.674 1.00 91.94 133 PRO A C 1
ATOM 1054 O O . PRO A 1 133 ? 22.134 9.676 -29.329 1.00 91.94 133 PRO A O 1
ATOM 1057 N N . ILE A 1 134 ? 24.355 9.953 -29.410 1.00 87.00 134 ILE A N 1
ATOM 1058 C CA . ILE A 1 134 ? 24.381 11.210 -28.631 1.00 87.00 134 ILE A CA 1
ATOM 1059 C C . ILE A 1 134 ? 23.358 12.235 -29.145 1.00 87.00 134 ILE A C 1
ATOM 1061 O O . ILE A 1 134 ? 22.720 12.915 -28.343 1.00 87.00 134 ILE A O 1
ATOM 1065 N N . GLN A 1 135 ? 23.186 12.322 -30.465 1.00 88.81 135 GLN A N 1
ATOM 1066 C CA . GLN A 1 135 ? 22.256 13.248 -31.114 1.00 88.81 135 GLN A CA 1
ATOM 1067 C C . GLN A 1 135 ? 20.791 12.925 -30.782 1.00 88.81 135 GLN A C 1
ATOM 1069 O O . GLN A 1 135 ? 20.022 13.828 -30.459 1.00 88.81 135 GLN A O 1
ATOM 1074 N N . GLU A 1 136 ? 20.420 11.644 -30.782 1.00 85.56 136 GLU A N 1
ATOM 1075 C CA . GLU A 1 136 ? 19.066 11.186 -30.452 1.00 85.56 136 GLU A CA 1
ATOM 1076 C C . GLU A 1 136 ? 18.762 11.348 -28.960 1.00 85.56 136 GLU A C 1
ATOM 1078 O O . GLU A 1 136 ? 17.674 11.790 -28.592 1.00 85.56 136 GLU A O 1
ATOM 1083 N N . ARG A 1 137 ? 19.750 11.100 -28.090 1.00 84.94 137 ARG A N 1
ATOM 1084 C CA . ARG A 1 137 ? 19.617 11.383 -26.651 1.00 84.94 137 ARG A CA 1
ATOM 1085 C C . ARG A 1 137 ? 19.388 12.869 -26.393 1.00 84.94 137 ARG A C 1
ATOM 1087 O O . ARG A 1 137 ? 18.474 13.221 -25.658 1.00 84.94 137 ARG A O 1
ATOM 1094 N N . ALA A 1 138 ? 20.175 13.739 -27.028 1.00 84.00 138 ALA A N 1
ATOM 1095 C CA . ALA A 1 138 ? 20.030 15.187 -26.890 1.00 84.00 138 ALA A CA 1
ATOM 1096 C C . ALA A 1 138 ? 18.671 15.691 -27.405 1.00 84.00 138 ALA A C 1
ATOM 1098 O O . ALA A 1 138 ? 18.099 16.611 -26.820 1.00 84.00 138 ALA A O 1
ATOM 1099 N N . TYR A 1 139 ? 18.147 15.081 -28.471 1.00 86.38 139 TYR A N 1
ATOM 1100 C CA . TYR A 1 139 ? 16.809 15.364 -28.986 1.00 86.38 139 TYR A CA 1
ATOM 1101 C C . TYR A 1 139 ? 15.712 14.973 -27.983 1.00 86.38 139 TYR A C 1
ATOM 1103 O O . TYR A 1 139 ? 14.864 15.800 -27.647 1.00 86.38 139 TYR A O 1
ATOM 1111 N N . LEU A 1 140 ? 15.758 13.746 -27.456 1.00 81.69 140 LEU A N 1
ATOM 1112 C CA . LEU A 1 140 ? 14.779 13.251 -26.483 1.00 81.69 140 LEU A CA 1
ATOM 1113 C C . LEU A 1 140 ? 14.821 14.034 -25.168 1.00 81.69 140 LEU A C 1
ATOM 1115 O O . LEU A 1 140 ? 13.772 14.376 -24.633 1.00 81.69 140 LEU A O 1
ATOM 1119 N N . SER A 1 141 ? 16.012 14.376 -24.670 1.00 80.00 141 SER A N 1
ATOM 1120 C CA . SER A 1 141 ? 16.152 15.185 -23.457 1.00 80.00 141 SER A CA 1
ATOM 1121 C C . SER A 1 141 ? 15.519 16.568 -23.593 1.00 80.00 141 SER A C 1
ATOM 1123 O O . SER A 1 141 ? 14.896 17.020 -22.642 1.00 80.00 141 SER A O 1
ATOM 1125 N N . ARG A 1 142 ? 15.624 17.231 -24.756 1.00 82.81 142 ARG A N 1
ATOM 1126 C CA . ARG A 1 142 ? 14.930 18.514 -24.980 1.00 82.81 142 ARG A CA 1
ATOM 1127 C C . ARG A 1 142 ? 13.413 18.345 -24.980 1.00 82.81 142 ARG A C 1
ATOM 1129 O O . ARG A 1 142 ? 12.733 19.118 -24.332 1.00 82.81 142 ARG A O 1
ATOM 1136 N N . ARG A 1 143 ? 12.905 17.308 -25.650 1.00 80.44 143 ARG A N 1
ATOM 1137 C CA . ARG A 1 143 ? 11.465 17.012 -25.754 1.00 80.44 143 ARG A CA 1
ATOM 1138 C C . ARG A 1 143 ? 10.803 16.599 -24.438 1.00 80.44 143 ARG A C 1
ATOM 1140 O O . ARG A 1 143 ? 9.607 16.793 -24.301 1.00 80.44 143 ARG A O 1
ATOM 1147 N N . LEU A 1 144 ? 11.541 15.959 -23.531 1.00 72.75 144 LEU A N 1
ATOM 1148 C CA . LEU A 1 144 ? 11.021 15.481 -22.241 1.00 72.75 144 LEU A CA 1
ATOM 1149 C C . LEU A 1 144 ? 11.075 16.545 -21.132 1.00 72.75 144 LEU A C 1
ATOM 1151 O O . LEU A 1 144 ? 10.492 16.333 -20.073 1.00 72.75 144 LEU A O 1
ATOM 1155 N N . LEU A 1 145 ? 11.822 17.632 -21.347 1.00 58.75 145 LEU A N 1
ATOM 1156 C CA . LEU A 1 145 ? 11.971 18.754 -20.411 1.00 58.75 145 LEU A CA 1
ATOM 1157 C C . LEU A 1 145 ? 11.141 19.988 -20.817 1.00 58.75 145 LEU A C 1
ATOM 1159 O O . LEU A 1 145 ? 11.172 20.987 -20.100 1.00 58.75 145 LEU A O 1
ATOM 1163 N N . GLU A 1 146 ? 10.444 19.920 -21.954 1.00 47.94 146 GLU A N 1
ATOM 1164 C CA . GLU A 1 146 ? 9.375 20.842 -22.377 1.00 47.94 146 GLU A CA 1
ATOM 1165 C C . GLU A 1 146 ? 8.027 20.400 -21.794 1.00 47.94 146 GLU A C 1
ATOM 1167 O O . GLU A 1 146 ? 7.258 21.295 -21.377 1.00 47.94 146 GLU A O 1
#

Sequence (146 aa):
MRIVNSLVEDFGGFELDTGAIKLHSANSQDIMLPYSGTLPEQMSSVSSAFLQVNVQPIQGAMLALVVERNGKQFRRPMEATNQEIMTLLDQFFNQQDTGLDTYWLGFEQANYMGWRQVAADYRRLLKPLMALPIQERAYLSRRLLE

Secondary structure (DSSP, 8-state):
-EEPP-SS---TTPBP-GGGB-SS-SSSSSEEEEE-S---GGGTT-SEEEEEEEEETTTEEEEEEEEEETTEEEEEEEE--HHHHHHHHHHHHTSS--S--HHHHHHHHHHHHHHHHHHH-HHHHHHHHHHS-HHHHHHHHHHH--